Protein AF-A0A3N9VHX3-F1 (afdb_monomer)

Sequence (63 aa):
MDVRRDKILGRKDVCDTAGISSVTLWRLERAGRFPKRRQLSARRVGWLESEVQAWLQSRSEVA

Structure (mmCIF, N/CA/C/O backbone):
data_AF-A0A3N9VHX3-F1
#
_entry.id   AF-A0A3N9VHX3-F1
#
loop_
_atom_site.group_PDB
_atom_site.id
_atom_site.type_symbol
_atom_site.label_atom_id
_atom_site.label_alt_id
_atom_site.label_comp_id
_atom_site.label_asym_id
_atom_site.label_entity_id
_atom_site.label_seq_id
_atom_site.pdbx_PDB_ins_code
_atom_site.Cartn_x
_atom_site.Cartn_y
_atom_site.Cartn_z
_atom_site.occupancy
_atom_site.B_iso_or_equiv
_atom_site.auth_seq_id
_atom_site.auth_comp_id
_atom_site.auth_asym_id
_atom_site.auth_atom_id
_atom_site.pdbx_PDB_model_num
ATOM 1 N N . MET A 1 1 ? -22.163 12.827 13.598 1.00 38.47 1 MET A N 1
ATOM 2 C CA . MET A 1 1 ? -22.394 11.756 12.605 1.00 38.47 1 MET A CA 1
ATOM 3 C C . MET A 1 1 ? -21.194 11.745 11.683 1.00 38.47 1 MET A C 1
ATOM 5 O O . MET A 1 1 ? -21.172 12.432 10.669 1.00 38.47 1 MET A O 1
ATOM 9 N N . ASP A 1 2 ? -20.148 11.054 12.109 1.00 48.12 2 ASP A N 1
ATOM 10 C CA . ASP A 1 2 ? -18.863 11.010 11.427 1.00 48.12 2 ASP A CA 1
ATOM 11 C C . ASP A 1 2 ? -18.995 10.111 10.205 1.00 48.12 2 ASP A C 1
ATOM 13 O O . ASP A 1 2 ? -18.859 8.890 10.275 1.00 48.12 2 ASP A O 1
ATOM 17 N N . VAL A 1 3 ? -19.329 10.731 9.073 1.00 51.66 3 VAL A N 1
ATOM 18 C CA . VAL A 1 3 ? -19.260 10.094 7.760 1.00 51.66 3 VAL A CA 1
ATOM 19 C C . VAL A 1 3 ? -17.786 9.782 7.525 1.00 51.66 3 VAL A C 1
ATOM 21 O O . VAL A 1 3 ? -17.026 10.642 7.076 1.00 51.66 3 VAL A O 1
ATOM 24 N N . ARG A 1 4 ? -17.352 8.577 7.911 1.00 60.72 4 ARG A N 1
ATOM 25 C CA . ARG A 1 4 ? -16.010 8.066 7.632 1.00 60.72 4 ARG A CA 1
ATOM 26 C C . ARG A 1 4 ? -15.856 8.030 6.119 1.00 60.72 4 ARG A C 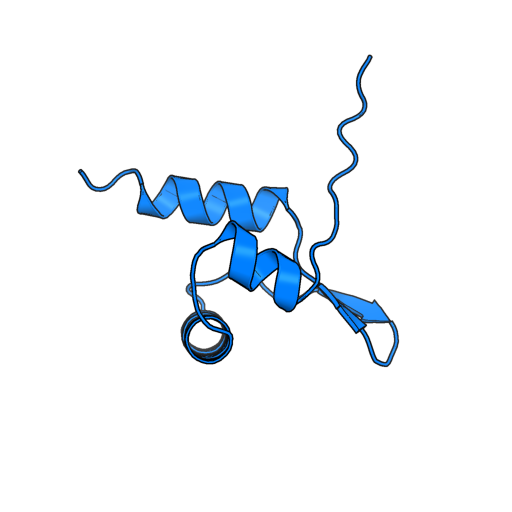1
ATOM 28 O O . ARG A 1 4 ? -16.338 7.128 5.450 1.00 60.72 4 ARG A O 1
ATOM 35 N N . ARG A 1 5 ? -15.260 9.087 5.573 1.00 66.81 5 ARG A N 1
ATOM 36 C CA . ARG A 1 5 ? -14.890 9.159 4.165 1.00 66.81 5 ARG A CA 1
ATOM 37 C C . ARG A 1 5 ? -13.801 8.120 3.968 1.00 66.81 5 ARG A C 1
ATOM 39 O O . ARG A 1 5 ? -12.699 8.337 4.461 1.00 66.81 5 ARG A O 1
ATOM 46 N N . ASP A 1 6 ? -14.117 7.029 3.278 1.00 76.56 6 ASP A N 1
ATOM 47 C CA . ASP A 1 6 ? -13.127 6.084 2.771 1.00 76.56 6 ASP A CA 1
ATOM 48 C C . ASP A 1 6 ? -12.017 6.857 2.055 1.00 76.56 6 ASP A C 1
ATOM 50 O O . ASP A 1 6 ? -12.196 7.383 0.950 1.00 76.56 6 ASP A O 1
ATOM 54 N N . LYS A 1 7 ? -10.873 6.994 2.728 1.00 84.50 7 LYS A N 1
ATOM 55 C CA . LYS A 1 7 ? -9.723 7.693 2.171 1.00 84.50 7 LYS A CA 1
ATOM 56 C C . LYS A 1 7 ? -9.055 6.791 1.154 1.00 84.50 7 LYS A C 1
ATOM 58 O O . LYS A 1 7 ? -8.964 5.577 1.327 1.00 84.50 7 LYS A O 1
ATOM 63 N N . ILE A 1 8 ? -8.575 7.403 0.079 1.00 88.88 8 ILE A N 1
ATOM 64 C CA . ILE A 1 8 ? -7.779 6.693 -0.911 1.00 88.88 8 ILE A CA 1
ATOM 65 C C . ILE A 1 8 ? -6.312 6.938 -0.585 1.00 88.88 8 ILE A C 1
ATOM 67 O O . ILE A 1 8 ? -5.828 8.067 -0.657 1.00 88.88 8 ILE A O 1
ATOM 71 N N . LEU A 1 9 ? -5.622 5.863 -0.229 1.00 90.00 9 LEU A N 1
ATOM 72 C CA . LEU A 1 9 ? -4.210 5.844 0.108 1.00 90.00 9 LEU A CA 1
ATOM 73 C C . LEU A 1 9 ? -3.372 5.752 -1.164 1.00 90.00 9 LEU A C 1
ATOM 75 O O . LEU A 1 9 ? -3.639 4.937 -2.054 1.00 90.00 9 LEU A O 1
ATOM 79 N N . GLY A 1 10 ? -2.339 6.587 -1.258 1.00 90.81 10 GLY A N 1
ATOM 80 C CA . GLY A 1 10 ? -1.335 6.464 -2.303 1.00 90.81 10 GLY A CA 1
ATOM 81 C C . GLY A 1 10 ? -0.408 5.281 -2.037 1.00 90.81 10 GLY A C 1
ATOM 82 O O . GLY A 1 10 ? -0.411 4.674 -0.972 1.00 90.81 10 GL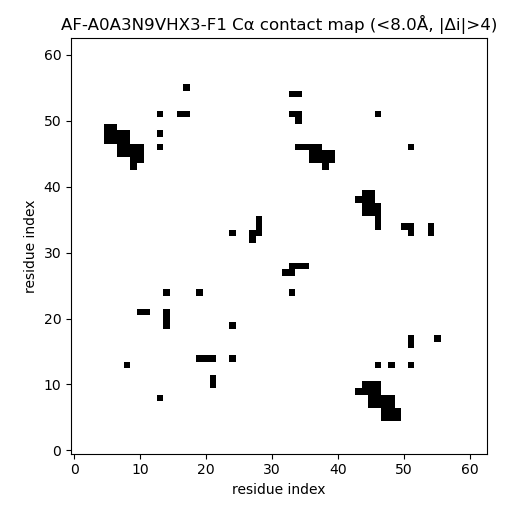Y A O 1
ATOM 83 N N . ARG A 1 11 ? 0.464 4.965 -2.998 1.00 89.50 11 ARG A N 1
ATOM 84 C CA . ARG A 1 11 ? 1.405 3.837 -2.863 1.00 89.50 11 ARG A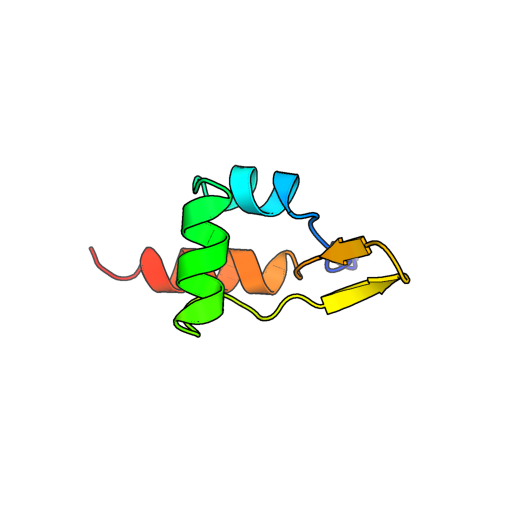 CA 1
ATOM 85 C C . ARG A 1 11 ? 2.298 3.950 -1.621 1.00 89.50 11 ARG A C 1
ATOM 87 O O . ARG A 1 11 ? 2.610 2.937 -1.005 1.00 89.50 11 ARG A O 1
ATOM 94 N N . LYS A 1 12 ? 2.707 5.177 -1.276 1.00 89.50 12 LYS A N 1
ATOM 95 C CA . LYS A 1 12 ? 3.510 5.469 -0.083 1.00 89.50 12 LYS A CA 1
ATOM 96 C C . LYS A 1 12 ? 2.701 5.237 1.193 1.00 89.50 12 LYS A C 1
ATOM 98 O O . LYS A 1 12 ? 3.183 4.533 2.064 1.00 89.50 12 LYS A O 1
ATOM 103 N N . ASP A 1 13 ? 1.477 5.753 1.265 1.00 91.38 13 ASP A N 1
ATOM 104 C CA . ASP A 1 13 ? 0.630 5.610 2.454 1.00 91.38 13 ASP A CA 1
ATOM 105 C C . ASP A 1 13 ? 0.222 4.154 2.687 1.00 91.38 13 ASP A C 1
ATOM 107 O O . ASP A 1 13 ? 0.205 3.690 3.818 1.00 91.38 13 ASP A O 1
ATOM 111 N N . VAL A 1 14 ? -0.044 3.402 1.614 1.00 90.75 14 VAL A N 1
ATOM 112 C CA . VAL A 1 14 ? -0.297 1.958 1.700 1.00 90.75 14 VAL A CA 1
ATOM 113 C C . VAL A 1 14 ? 0.922 1.215 2.233 1.00 90.75 14 VAL A C 1
ATOM 115 O O . VAL A 1 14 ? 0.778 0.368 3.102 1.00 90.75 14 VAL A O 1
ATOM 118 N N . CYS A 1 15 ? 2.113 1.521 1.715 1.00 90.69 15 CYS A N 1
ATOM 119 C CA . CYS A 1 15 ? 3.378 0.948 2.178 1.00 90.69 15 CYS A CA 1
ATOM 120 C C . CYS A 1 15 ? 3.601 1.206 3.676 1.00 90.69 15 CYS A C 1
ATOM 122 O O . CYS A 1 15 ? 3.986 0.286 4.395 1.00 90.69 15 CYS A O 1
ATOM 124 N N . ASP A 1 16 ? 3.303 2.424 4.128 1.00 90.94 16 ASP A N 1
ATOM 125 C CA . ASP A 1 16 ? 3.425 2.851 5.523 1.00 90.94 16 ASP A CA 1
ATOM 126 C C . ASP A 1 16 ? 2.390 2.150 6.419 1.00 90.94 16 ASP A C 1
ATOM 128 O O . ASP A 1 16 ? 2.743 1.469 7.376 1.00 90.94 16 ASP A O 1
ATOM 132 N N . THR A 1 17 ? 1.116 2.192 6.016 1.00 88.81 17 THR A N 1
ATOM 133 C CA . THR A 1 17 ? -0.015 1.587 6.739 1.00 88.81 17 THR A CA 1
ATOM 134 C C . THR A 1 17 ? 0.126 0.073 6.847 1.00 88.81 17 THR A C 1
ATOM 136 O O . THR A 1 17 ? -0.135 -0.508 7.895 1.00 88.81 17 THR A O 1
ATOM 139 N N . ALA A 1 18 ? 0.524 -0.587 5.758 1.00 87.88 18 ALA A N 1
ATOM 140 C CA . ALA A 1 18 ? 0.670 -2.034 5.722 1.00 87.88 18 ALA A CA 1
ATOM 141 C C . ALA A 1 18 ? 2.030 -2.527 6.245 1.00 87.88 18 ALA A C 1
ATOM 143 O O . ALA A 1 18 ? 2.224 -3.739 6.348 1.00 87.88 18 ALA A O 1
ATOM 144 N N . GLY A 1 19 ? 2.976 -1.626 6.536 1.00 88.50 19 GLY A N 1
ATOM 145 C CA . GLY A 1 19 ? 4.322 -1.975 7.001 1.00 88.50 19 GLY A CA 1
ATOM 146 C C . GLY A 1 19 ? 5.128 -2.810 5.999 1.00 88.50 19 GLY A C 1
ATOM 147 O O . GLY A 1 19 ? 5.983 -3.604 6.390 1.00 88.50 19 GLY A O 1
ATOM 148 N N . ILE A 1 20 ? 4.844 -2.687 4.699 1.00 89.44 20 ILE A N 1
ATOM 149 C CA . ILE A 1 20 ? 5.490 -3.473 3.637 1.00 89.44 20 ILE A CA 1
ATOM 150 C C . ILE A 1 20 ? 6.159 -2.566 2.620 1.00 89.44 20 ILE A C 1
ATOM 152 O O . ILE A 1 20 ? 5.637 -1.514 2.286 1.00 89.44 20 ILE A O 1
ATOM 156 N N . SER A 1 21 ? 7.276 -3.006 2.043 1.00 91.25 21 SER A N 1
ATOM 157 C CA . SER A 1 21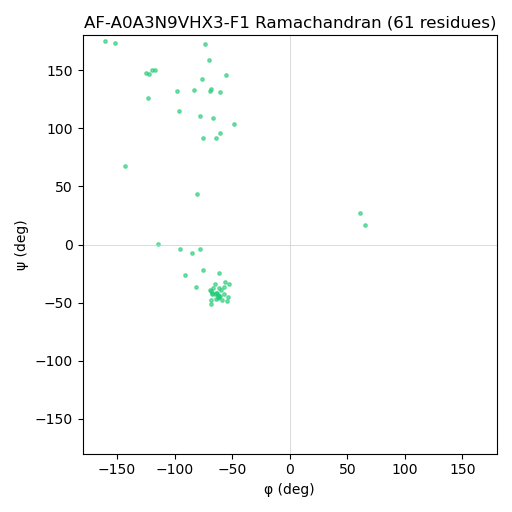 ? 7.947 -2.248 0.984 1.00 91.25 21 SER A CA 1
ATOM 158 C C . SER A 1 21 ? 7.151 -2.248 -0.332 1.00 91.25 21 SER A C 1
ATOM 160 O O . SER A 1 21 ? 6.352 -3.147 -0.606 1.00 91.25 21 SER A O 1
ATOM 162 N N . SER A 1 22 ? 7.422 -1.273 -1.201 1.00 88.06 22 SER A N 1
ATOM 163 C CA . SER A 1 22 ? 6.796 -1.128 -2.526 1.00 88.06 22 SER A CA 1
ATOM 164 C C . SER A 1 22 ? 6.959 -2.369 -3.416 1.00 88.06 22 SER A C 1
ATOM 166 O O . SER A 1 22 ? 6.061 -2.705 -4.190 1.00 88.06 22 SER A O 1
ATOM 168 N N . VAL A 1 23 ? 8.075 -3.089 -3.273 1.00 91.44 23 VAL A N 1
ATOM 169 C CA . VAL A 1 23 ? 8.327 -4.361 -3.968 1.00 91.44 23 VAL A CA 1
ATOM 170 C C . VAL A 1 23 ? 7.390 -5.459 -3.463 1.00 91.44 23 VAL A C 1
ATOM 172 O O . VAL A 1 23 ? 6.831 -6.213 -4.258 1.00 91.44 23 VAL A O 1
ATOM 175 N N . THR A 1 24 ? 7.186 -5.540 -2.148 1.00 91.12 24 THR A N 1
ATOM 176 C CA . THR A 1 24 ? 6.264 -6.499 -1.528 1.00 91.12 24 THR A CA 1
ATOM 177 C C . THR A 1 24 ? 4.830 -6.209 -1.945 1.00 91.12 24 THR A C 1
ATOM 179 O O . THR A 1 24 ? 4.118 -7.130 -2.334 1.00 91.12 24 THR A O 1
ATOM 182 N N . LEU A 1 25 ? 4.436 -4.933 -1.963 1.00 89.81 25 LEU A N 1
ATOM 183 C CA . LEU A 1 25 ? 3.141 -4.498 -2.480 1.00 89.81 25 LEU A CA 1
ATOM 184 C C . LEU A 1 25 ? 2.923 -4.984 -3.922 1.00 89.81 25 LEU A C 1
ATOM 186 O O . LEU A 1 25 ? 1.897 -5.589 -4.216 1.00 89.81 25 LEU A O 1
ATOM 190 N N . TRP A 1 26 ? 3.908 -4.792 -4.807 1.00 89.06 26 TRP A N 1
ATOM 191 C CA . TRP A 1 26 ? 3.827 -5.266 -6.193 1.00 89.06 26 TRP A CA 1
ATOM 192 C C . TRP A 1 26 ? 3.729 -6.795 -6.294 1.00 89.06 26 TRP A C 1
ATOM 194 O O . TRP A 1 26 ? 2.938 -7.310 -7.084 1.00 89.06 26 TRP A O 1
ATOM 204 N N . ARG A 1 27 ? 4.495 -7.536 -5.482 1.00 90.56 27 ARG A N 1
ATOM 205 C CA . ARG A 1 27 ? 4.423 -9.007 -5.438 1.00 90.56 27 ARG A CA 1
ATOM 206 C C . ARG A 1 27 ? 3.048 -9.491 -4.988 1.00 90.56 27 ARG A C 1
ATOM 208 O O . ARG A 1 27 ? 2.509 -10.405 -5.602 1.00 90.56 27 ARG A O 1
ATOM 215 N N . LEU A 1 28 ? 2.482 -8.882 -3.948 1.00 89.00 28 LEU A N 1
ATOM 216 C CA . LEU A 1 28 ? 1.165 -9.244 -3.426 1.00 89.00 28 LEU A CA 1
ATOM 217 C C . LEU A 1 28 ? 0.045 -8.868 -4.404 1.00 89.00 28 LEU A C 1
ATOM 219 O O . LEU A 1 28 ? -0.872 -9.663 -4.598 1.00 89.00 28 LEU A O 1
ATOM 223 N N . GLU A 1 29 ? 0.146 -7.709 -5.060 1.00 88.69 29 GLU A N 1
ATOM 224 C CA . GLU A 1 29 ? -0.768 -7.299 -6.133 1.00 88.69 29 GLU A CA 1
ATOM 225 C C . GLU A 1 29 ? -0.733 -8.317 -7.281 1.00 88.69 29 GLU A C 1
ATOM 227 O O . GLU A 1 29 ? -1.776 -8.808 -7.709 1.00 88.69 29 GLU A O 1
ATOM 232 N N . ARG A 1 30 ? 0.468 -8.713 -7.725 1.00 87.88 30 ARG A N 1
ATOM 233 C CA . ARG A 1 30 ? 0.650 -9.729 -8.771 1.00 87.88 30 ARG A CA 1
ATOM 234 C C . ARG A 1 30 ? 0.151 -11.113 -8.344 1.00 87.88 30 ARG A C 1
ATOM 236 O O . ARG A 1 30 ? -0.354 -11.852 -9.180 1.00 87.88 30 ARG A O 1
ATOM 243 N N . ALA A 1 31 ? 0.279 -11.457 -7.066 1.00 89.12 31 ALA A N 1
ATOM 244 C CA . ALA A 1 31 ? -0.234 -12.703 -6.504 1.00 89.12 31 ALA A CA 1
ATOM 245 C C . ALA A 1 31 ? -1.755 -12.680 -6.253 1.00 89.12 31 ALA A C 1
ATOM 247 O O . ALA A 1 31 ? -2.299 -13.682 -5.795 1.00 89.12 31 ALA A O 1
ATOM 248 N N . GLY A 1 32 ? -2.443 -11.552 -6.484 1.00 87.62 32 GLY A N 1
ATOM 249 C CA . GLY A 1 32 ? -3.867 -11.394 -6.164 1.00 87.62 32 GLY A CA 1
ATOM 250 C C . GLY A 1 32 ? -4.166 -11.441 -4.662 1.00 87.62 32 GLY A C 1
ATOM 251 O O . GLY A 1 32 ? -5.303 -11.660 -4.259 1.00 87.62 32 GLY A O 1
ATOM 252 N N . ARG A 1 33 ? -3.136 -11.264 -3.827 1.00 86.50 33 ARG A N 1
ATOM 253 C CA . ARG A 1 33 ? -3.213 -11.282 -2.362 1.00 86.50 33 ARG A CA 1
ATOM 254 C C . ARG A 1 33 ? -3.358 -9.890 -1.764 1.00 86.50 33 ARG A C 1
ATOM 256 O O . ARG A 1 33 ? -3.463 -9.801 -0.553 1.00 86.50 33 ARG A O 1
ATOM 263 N N . PHE A 1 34 ? -3.322 -8.832 -2.569 1.00 88.75 34 PHE A N 1
ATOM 264 C CA . PHE A 1 34 ? -3.510 -7.446 -2.136 1.00 88.75 34 PHE A CA 1
ATOM 265 C C . PHE A 1 34 ? -4.728 -6.832 -2.838 1.00 88.75 34 PHE A C 1
ATOM 267 O O . PHE A 1 34 ? -5.002 -7.218 -3.981 1.00 88.75 34 PHE A O 1
ATOM 274 N N . PRO A 1 35 ? -5.440 -5.871 -2.218 1.00 88.19 35 PRO A N 1
ATOM 275 C CA . PRO A 1 35 ? -6.526 -5.160 -2.881 1.00 88.19 35 PRO A CA 1
ATOM 276 C C . PRO A 1 35 ? -6.087 -4.508 -4.196 1.00 88.19 35 PRO A C 1
ATOM 278 O O . PRO A 1 35 ? -4.951 -4.048 -4.361 1.00 88.19 35 PRO A O 1
ATOM 281 N N . LYS A 1 36 ? -7.010 -4.470 -5.161 1.00 85.25 36 LYS A N 1
ATOM 282 C CA . LYS A 1 36 ? -6.730 -3.928 -6.493 1.00 85.25 36 LYS A CA 1
ATOM 283 C C . LYS A 1 36 ? -6.509 -2.421 -6.415 1.00 85.25 36 LYS A C 1
ATOM 285 O O . LYS A 1 36 ? -7.313 -1.688 -5.844 1.00 85.25 36 LYS A O 1
ATOM 290 N N . ARG A 1 37 ? -5.451 -1.948 -7.076 1.00 87.50 37 ARG A N 1
ATOM 291 C CA . ARG A 1 37 ? -5.231 -0.515 -7.282 1.00 87.50 37 ARG A CA 1
ATOM 292 C C . ARG A 1 37 ? -6.391 0.098 -8.070 1.00 87.50 37 ARG A C 1
ATOM 294 O O . ARG A 1 37 ? -6.768 -0.401 -9.130 1.00 87.50 37 ARG A O 1
ATOM 301 N N . ARG A 1 38 ? -6.921 1.211 -7.576 1.00 88.81 38 ARG A N 1
ATOM 302 C CA . ARG A 1 38 ? -7.923 2.040 -8.251 1.00 88.81 38 ARG A CA 1
ATOM 303 C C . ARG A 1 38 ? -7.226 3.205 -8.932 1.00 88.81 38 ARG A C 1
ATOM 305 O O . ARG A 1 38 ? -6.386 3.882 -8.336 1.00 88.81 38 ARG A O 1
ATOM 312 N N . GLN A 1 39 ? -7.560 3.438 -10.194 1.00 86.81 39 GLN A N 1
ATOM 313 C CA . GLN A 1 39 ? -7.043 4.587 -10.919 1.00 86.81 39 GLN A CA 1
ATOM 314 C C . GLN A 1 39 ? -7.820 5.833 -10.488 1.00 86.81 39 GLN A C 1
ATOM 316 O O . GLN A 1 39 ? -9.006 5.962 -10.762 1.00 86.81 39 GLN A O 1
ATOM 321 N N . LEU A 1 40 ? -7.141 6.727 -9.773 1.00 84.31 40 LEU A N 1
ATOM 322 C CA . LEU A 1 40 ? -7.680 8.019 -9.343 1.00 84.31 40 LEU A CA 1
ATOM 323 C C . LEU A 1 40 ? -7.604 9.052 -10.471 1.00 84.31 40 LEU A C 1
ATOM 325 O O . LEU A 1 40 ? -8.447 9.933 -10.581 1.00 84.31 40 LEU A O 1
ATOM 329 N N . SER A 1 41 ? -6.534 8.989 -11.266 1.00 84.25 41 SER A N 1
ATOM 330 C CA . SER A 1 41 ? -6.265 9.905 -12.374 1.00 84.25 41 SER A CA 1
ATOM 331 C C . SER A 1 41 ? -5.260 9.276 -13.346 1.00 84.25 41 SER A C 1
ATOM 333 O O . SER A 1 41 ? -4.681 8.226 -13.061 1.00 84.25 41 SER A O 1
ATOM 335 N N . ALA A 1 42 ? -4.984 9.939 -14.470 1.00 83.12 42 ALA A N 1
ATOM 336 C CA . ALA A 1 42 ? -4.100 9.440 -15.527 1.00 83.12 42 ALA A CA 1
ATOM 337 C C . ALA A 1 42 ? -2.705 9.011 -15.021 1.00 83.12 42 ALA A C 1
ATOM 339 O O . ALA A 1 42 ? -2.141 8.039 -15.514 1.00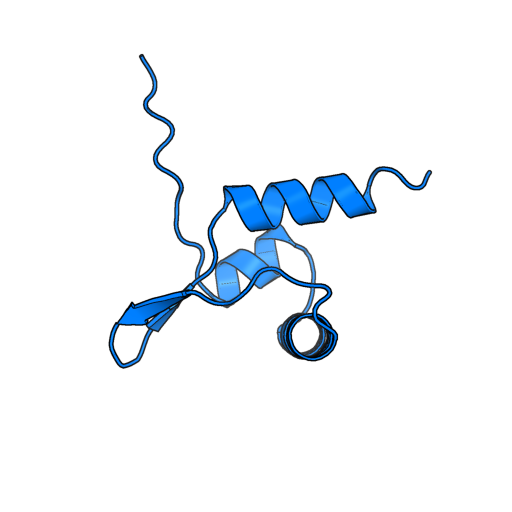 83.12 42 ALA A O 1
ATOM 340 N N . ARG A 1 43 ? -2.165 9.691 -13.998 1.00 85.31 43 ARG A N 1
ATOM 341 C CA . ARG A 1 43 ? -0.860 9.377 -13.375 1.00 85.31 43 ARG A CA 1
ATOM 342 C C . ARG A 1 43 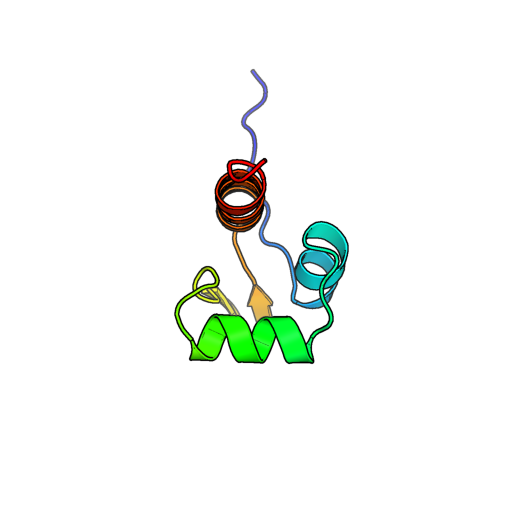? -0.940 8.906 -11.923 1.00 85.31 43 ARG A C 1
ATOM 344 O O . ARG A 1 43 ? 0.098 8.657 -11.313 1.00 85.31 43 ARG A O 1
ATOM 351 N N . ARG A 1 44 ? -2.139 8.799 -11.344 1.00 85.81 44 ARG A N 1
ATOM 352 C CA . ARG A 1 44 ? -2.308 8.494 -9.918 1.00 85.81 44 ARG A CA 1
ATOM 353 C C . ARG A 1 44 ? -3.166 7.254 -9.729 1.00 85.81 44 ARG A C 1
ATOM 355 O O . ARG A 1 44 ? -4.295 7.185 -10.204 1.00 85.81 44 ARG A O 1
ATOM 362 N N . VAL A 1 45 ? -2.623 6.307 -8.978 1.00 89.69 45 VAL A N 1
ATOM 363 C CA . VAL A 1 45 ? -3.335 5.127 -8.487 1.00 89.69 45 VAL A CA 1
ATOM 364 C C . VAL A 1 45 ? -3.364 5.165 -6.968 1.00 89.69 45 VAL A C 1
ATOM 366 O O . VAL A 1 45 ? -2.449 5.715 -6.348 1.00 89.69 45 VAL A O 1
ATOM 369 N 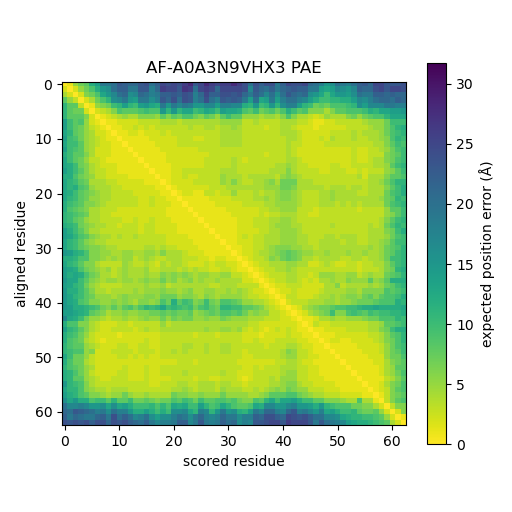N . GLY A 1 46 ? -4.404 4.590 -6.385 1.00 91.31 46 GLY A N 1
ATOM 370 C CA . GLY A 1 46 ? -4.545 4.479 -4.944 1.00 91.31 46 GLY A CA 1
ATOM 371 C C . GLY A 1 46 ? -5.372 3.269 -4.540 1.00 91.31 46 GLY A C 1
ATOM 372 O O . GLY A 1 46 ? -5.935 2.574 -5.384 1.00 91.31 46 GLY A O 1
ATOM 373 N N . TRP A 1 47 ? -5.428 3.017 -3.243 1.00 91.81 47 TRP A N 1
ATOM 374 C CA . TRP A 1 47 ? -6.159 1.911 -2.633 1.00 91.81 47 TRP A CA 1
ATOM 375 C C . TRP A 1 47 ? 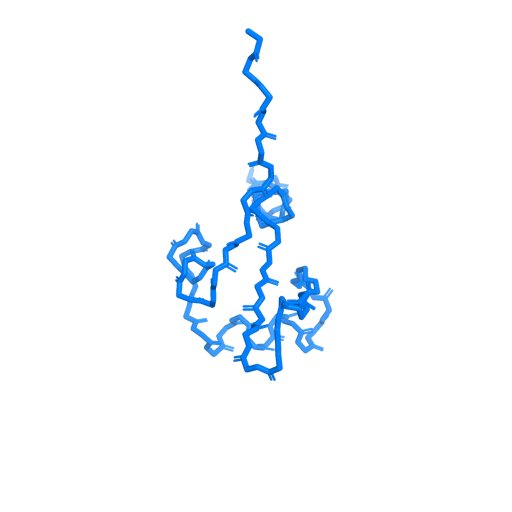-7.121 2.470 -1.597 1.00 91.81 47 TRP A C 1
ATOM 377 O O . TRP A 1 47 ? -6.821 3.488 -0.980 1.00 91.81 47 TRP A O 1
ATOM 387 N N . LEU A 1 48 ? -8.275 1.835 -1.405 1.00 90.06 48 LEU A N 1
ATOM 388 C CA . LEU A 1 48 ? -9.161 2.238 -0.318 1.00 90.06 48 LEU A CA 1
ATOM 389 C C . LEU A 1 48 ? -8.523 1.879 1.021 1.00 90.06 48 LEU A C 1
ATOM 391 O O . LEU A 1 48 ? -8.082 0.747 1.213 1.00 90.06 48 LEU A O 1
ATOM 395 N N . GLU A 1 49 ? -8.517 2.832 1.947 1.00 89.50 49 GLU A N 1
ATOM 396 C CA . GLU A 1 49 ? -8.056 2.632 3.321 1.00 89.50 49 GLU A CA 1
ATOM 397 C C . GLU A 1 49 ? -8.779 1.447 3.966 1.00 89.50 49 GLU A C 1
ATOM 399 O O . GLU A 1 49 ? -8.120 0.559 4.499 1.00 89.50 49 GLU A O 1
ATOM 404 N N . SER A 1 50 ? -10.102 1.352 3.809 1.00 88.50 50 SER A N 1
ATOM 405 C CA . SER A 1 50 ? -10.888 0.229 4.333 1.00 88.50 50 SER A CA 1
ATOM 406 C C . SER A 1 50 ? -10.484 -1.120 3.741 1.00 88.50 50 SER A C 1
ATOM 408 O O . SER A 1 50 ? -10.448 -2.109 4.465 1.00 88.50 50 SER A O 1
ATOM 410 N N . GLU A 1 51 ? -10.129 -1.186 2.451 1.00 89.31 51 GLU A N 1
ATOM 411 C CA . GLU A 1 51 ? -9.656 -2.436 1.835 1.00 89.31 51 GLU A CA 1
ATOM 412 C C . GLU A 1 51 ? -8.281 -2.845 2.386 1.00 89.31 51 GLU A C 1
ATOM 414 O O . GLU A 1 51 ? -8.035 -4.023 2.642 1.00 89.31 51 GLU A O 1
ATOM 419 N N . VAL A 1 52 ? -7.383 -1.876 2.594 1.00 89.38 52 VAL A N 1
ATOM 420 C CA . VAL A 1 52 ? -6.051 -2.122 3.172 1.00 89.38 52 VAL A CA 1
ATOM 421 C C . VAL A 1 52 ? -6.163 -2.545 4.638 1.00 89.38 52 VAL A C 1
ATOM 423 O O . VAL A 1 52 ? -5.488 -3.483 5.053 1.00 89.38 52 VAL A O 1
ATOM 426 N N . GLN A 1 53 ? -7.042 -1.901 5.407 1.00 87.94 53 GLN A N 1
ATOM 427 C CA . GLN A 1 53 ? -7.332 -2.257 6.797 1.00 87.94 53 GLN A CA 1
ATOM 428 C C . GLN A 1 53 ? -7.955 -3.654 6.898 1.00 87.94 53 GLN A C 1
ATOM 430 O O . GLN A 1 53 ? -7.467 -4.480 7.665 1.00 87.94 53 GLN A O 1
ATOM 435 N N . ALA A 1 54 ? -8.958 -3.967 6.072 1.00 88.81 54 ALA A N 1
ATOM 436 C CA . ALA A 1 54 ? -9.561 -5.300 6.023 1.00 88.81 54 ALA A CA 1
ATOM 437 C C . ALA A 1 54 ? -8.530 -6.380 5.654 1.00 88.81 54 ALA A C 1
ATOM 439 O O . ALA A 1 54 ? -8.519 -7.468 6.229 1.00 88.81 54 ALA A O 1
ATOM 440 N N . TRP A 1 55 ? -7.613 -6.072 4.733 1.00 89.38 55 TRP A N 1
ATOM 441 C CA . TRP A 1 55 ? -6.511 -6.967 4.393 1.00 89.38 55 TRP A CA 1
ATOM 442 C C . TRP A 1 55 ? -5.544 -7.192 5.564 1.00 89.38 55 TRP A C 1
ATOM 444 O O . TRP A 1 55 ? -5.121 -8.325 5.800 1.00 89.38 55 TRP A O 1
ATOM 454 N N . LEU A 1 56 ? -5.206 -6.138 6.314 1.00 87.19 56 LEU A N 1
ATOM 455 C CA . LEU A 1 56 ? -4.379 -6.252 7.518 1.00 87.19 56 LEU A CA 1
ATOM 456 C C . LEU A 1 56 ? -5.055 -7.123 8.577 1.00 87.19 56 LEU A C 1
ATOM 458 O O . LEU A 1 56 ? -4.415 -8.018 9.126 1.00 87.19 56 LEU A O 1
ATOM 462 N N . GLN A 1 57 ? -6.351 -6.915 8.808 1.00 86.69 57 GLN A N 1
ATOM 463 C CA . GLN A 1 57 ? -7.143 -7.723 9.735 1.00 86.69 57 GLN A CA 1
ATOM 464 C C . GLN A 1 57 ? -7.174 -9.197 9.315 1.00 86.69 57 GLN A C 1
ATOM 466 O O . GLN A 1 57 ? -6.905 -10.067 10.136 1.00 86.69 57 GLN A O 1
ATOM 471 N N . SER A 1 58 ? -7.368 -9.477 8.023 1.00 85.88 58 SER A N 1
ATOM 472 C CA . SER A 1 58 ? -7.343 -10.843 7.485 1.00 85.88 58 SER A CA 1
ATOM 473 C C . SER A 1 58 ? -5.997 -11.556 7.677 1.00 85.88 58 SER A C 1
ATOM 475 O O . SER A 1 58 ? -5.966 -12.784 7.674 1.00 85.88 58 SER A O 1
ATOM 477 N N . ARG A 1 59 ? -4.883 -10.823 7.823 1.00 76.44 59 ARG A N 1
ATOM 478 C CA . ARG A 1 59 ? -3.564 -11.400 8.141 1.00 76.44 59 ARG A CA 1
ATOM 479 C C . ARG A 1 59 ? -3.280 -11.484 9.636 1.00 76.44 59 ARG A C 1
ATOM 481 O O . ARG A 1 59 ? -2.465 -12.313 10.024 1.00 76.44 59 ARG A O 1
ATOM 488 N N . SER A 1 60 ? -3.891 -10.616 10.441 1.00 61.72 60 SER A N 1
ATOM 489 C CA . SER A 1 60 ? -3.746 -10.636 11.898 1.00 61.72 60 SER A CA 1
ATOM 490 C C . SER A 1 60 ? -4.548 -11.767 12.543 1.00 61.72 60 SER A C 1
ATOM 492 O O . SER A 1 60 ? -4.198 -12.187 13.638 1.00 61.72 60 SER A O 1
ATOM 494 N N . GLU A 1 61 ? -5.578 -12.290 11.871 1.00 52.41 61 GLU A N 1
ATOM 495 C CA . GLU A 1 61 ? -6.354 -13.461 12.308 1.00 52.41 61 GLU A CA 1
ATOM 496 C C . GLU A 1 61 ? -5.644 -14.786 11.964 1.00 52.41 61 GLU A C 1
ATOM 498 O O . GLU A 1 61 ? -6.228 -15.731 11.442 1.00 52.41 61 GLU A O 1
ATOM 503 N N . VAL A 1 62 ? -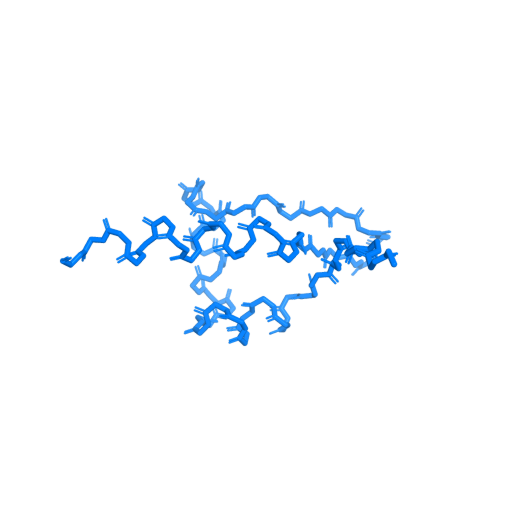4.334 -14.839 12.209 1.00 43.09 62 VAL A N 1
ATOM 504 C CA . VAL A 1 62 ? -3.560 -16.084 12.233 1.00 43.09 62 VAL A CA 1
ATOM 505 C C . VAL A 1 62 ? -2.501 -15.967 13.334 1.00 43.09 62 VAL A C 1
ATOM 507 O O . VAL A 1 62 ? -1.306 -15.847 13.062 1.00 43.09 62 VAL A O 1
ATOM 510 N N . ALA A 1 63 ? -2.956 -15.932 14.586 1.00 38.12 63 ALA A N 1
ATOM 511 C CA . ALA A 1 63 ? -2.147 -16.168 15.781 1.00 38.12 63 ALA A CA 1
ATOM 512 C C . ALA A 1 63 ? -3.029 -16.774 16.876 1.00 38.12 63 ALA A C 1
ATOM 514 O O . ALA A 1 63 ? -4.112 -16.199 17.127 1.00 38.12 63 ALA A O 1
#

pLDDT: mean 82.85, std 13.71, range [38.12, 91.81]

Radius of gyration: 12.19 Å; Cα contacts (8 Å, |Δi|>4): 60; chains: 1; bounding box: 31×28×31 Å

Secondary structure (DSSP, 8-state):
-------EE-HHHHHHHHT--HHHHHHHHHTT-SPPPEEEETTEEEEEHHHHHHHHHHHHS--

Solvent-accessible surface area (backbone atoms only — not comparable to full-atom values): 3870 Å² total; per-residue (Å²): 133,85,77,78,70,79,46,71,30,40,70,66,52,45,24,62,74,69,73,40,54,71,66,54,52,51,52,29,44,75,68,67,74,38,78,73,74,40,79,78,48,102,89,38,56,25,34,49,44,64,54,54,50,52,52,50,50,66,59,63,76,72,124

Foldseek 3Di:
DPPPPQDWAFLVRLCVLLVHDSVVVVVCQVVVLADDWDDPDPPTTTDGPVRSVVSSVVVVVPD

Nearest PDB structures (foldseek):
  8c3t-assembly1_A  TM=9.302E-01  e=3.021E-04  Achromobacter xylosoxidans NBRC 15126 = ATCC 27061
  5d8c-assembly1_A  TM=7.686E-01  e=2.964E-02  Haemophilus influenzae Rd KW20
  5d90-assembly2_C  TM=7.623E-01  e=3.881E-02  Haemophilus influenzae Rd KW20
  4wls-assembly1_B  TM=7.298E-01  e=7.619E-02  Escherichia coli DH5[alpha]
  3hh0-assembly1_A  TM=8.052E-01  e=3.844E-01  Bacillus cereus ATCC 14579

Mean predicted aligned error: 6.06 Å